Protein AF-B3VKW7-F1 (afdb_monomer)

pLDDT: mean 84.7, std 7.73, range [54.66, 91.56]

Secondary structure (DSSP, 8-state):
--S-S-EEEEEEETTEEEEEEEEETTTTEEEETT--

Radius of gyration: 9.63 Å; Cα contacts (8 Å, |Δi|>4): 60; chains: 1; bounding box: 16×17×25 Å

Organism: NCBI:txid3031383

InterPro domains:
  IP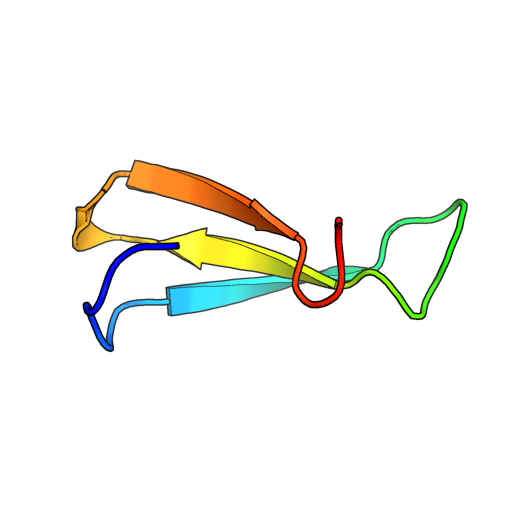R003851 Zinc finger, Dof-type [PF02701] (1-36)
  IPR003851 Zinc finger, Dof-type [PS50884] (1-36)
  IPR045174 Dof zinc finger protein [PTHR31089] (1-3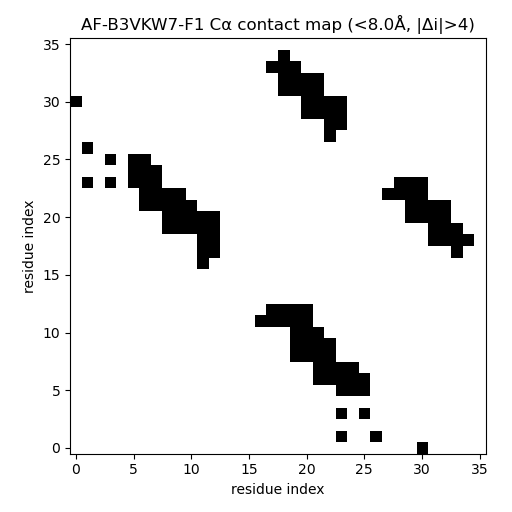6)

Foldseek 3Di:
DDPDPQKDWDAADPVDNQWTWIARPVVRDIDTPPDD

Structure (mmCIF, N/CA/C/O backbone):
data_AF-B3VKW7-F1
#
_entry.id   AF-B3VKW7-F1
#
loop_
_atom_site.group_PDB
_atom_site.id
_atom_site.type_symbol
_atom_site.label_atom_id
_atom_site.label_alt_id
_atom_site.label_comp_id
_atom_site.label_asym_id
_atom_site.label_entity_id
_atom_site.label_seq_id
_atom_site.pdbx_PDB_ins_code
_atom_site.Cartn_x
_atom_site.Cartn_y
_atom_site.Cartn_z
_atom_site.occupancy
_atom_site.B_iso_or_equiv
_atom_site.auth_seq_id
_atom_site.auth_comp_id
_atom_site.auth_asym_id
_atom_site.auth_atom_id
_atom_site.pdbx_PDB_model_num
ATOM 1 N N . ARG A 1 1 ? 5.262 -8.398 3.615 1.00 67.31 1 ARG A N 1
ATOM 2 C CA . ARG A 1 1 ? 3.885 -7.852 3.707 1.00 67.31 1 ARG A CA 1
ATOM 3 C C . ARG A 1 1 ? 3.280 -8.328 5.023 1.00 67.31 1 ARG A C 1
ATOM 5 O O . ARG A 1 1 ? 3.410 -9.504 5.321 1.00 67.31 1 ARG A O 1
ATOM 12 N N . CYS A 1 2 ? 2.741 -7.423 5.836 1.00 77.31 2 CYS A N 1
ATOM 13 C CA . CYS A 1 2 ? 2.053 -7.741 7.094 1.00 77.31 2 CYS A CA 1
ATOM 14 C C . CYS A 1 2 ? 0.595 -8.170 6.788 1.00 77.31 2 CYS A C 1
ATOM 16 O O . CYS A 1 2 ? 0.043 -7.684 5.804 1.00 77.31 2 CYS A O 1
ATOM 18 N N . ASN A 1 3 ? -0.036 -9.033 7.600 1.00 77.62 3 ASN A N 1
ATOM 19 C CA . ASN A 1 3 ? -1.472 -9.387 7.472 1.00 77.62 3 ASN A CA 1
ATOM 20 C C . ASN A 1 3 ? -2.416 -8.330 8.078 1.00 77.62 3 ASN A C 1
ATOM 22 O O . ASN A 1 3 ? -3.625 -8.527 8.125 1.00 77.62 3 ASN A O 1
ATOM 26 N N . SER A 1 4 ? -1.872 -7.220 8.580 1.00 77.62 4 SER A N 1
ATOM 27 C CA . SER A 1 4 ? -2.677 -6.137 9.135 1.00 77.62 4 SER A CA 1
ATOM 28 C C . SER A 1 4 ? -3.427 -5.405 8.023 1.00 77.62 4 SER A C 1
ATOM 30 O O . SER A 1 4 ? -2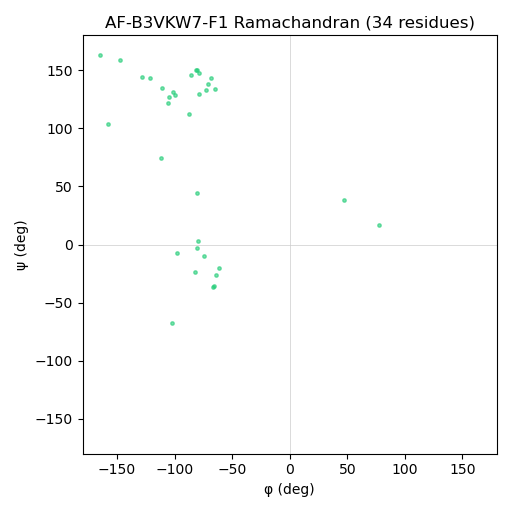.875 -5.106 6.961 1.00 77.62 4 SER A O 1
ATOM 32 N N . THR A 1 5 ? -4.685 -5.080 8.299 1.00 82.12 5 THR A N 1
ATOM 33 C CA . THR A 1 5 ? -5.531 -4.226 7.463 1.00 82.12 5 THR A CA 1
ATOM 34 C C . THR A 1 5 ? -5.151 -2.746 7.566 1.00 82.12 5 THR A C 1
ATOM 36 O O . THR A 1 5 ? -5.598 -1.947 6.747 1.00 82.12 5 THR A O 1
ATOM 39 N N . ASP A 1 6 ? -4.272 -2.365 8.503 1.00 87.44 6 ASP A N 1
ATOM 40 C CA . ASP A 1 6 ? -3.825 -0.987 8.748 1.00 87.44 6 ASP A CA 1
ATOM 41 C C . ASP A 1 6 ? -2.741 -0.526 7.764 1.00 87.44 6 ASP A C 1
ATOM 43 O O . ASP A 1 6 ? -1.730 0.082 8.138 1.00 87.44 6 ASP A O 1
ATOM 47 N N . THR A 1 7 ? -2.931 -0.821 6.481 1.00 89.69 7 THR A N 1
ATOM 48 C CA . THR A 1 7 ? -2.050 -0.341 5.414 1.00 89.69 7 THR A CA 1
ATOM 49 C C . THR A 1 7 ? -2.674 0.861 4.716 1.00 89.69 7 THR A C 1
ATOM 51 O O . THR A 1 7 ? -3.826 0.826 4.296 1.00 89.69 7 THR A O 1
ATOM 54 N N . LYS A 1 8 ? -1.913 1.951 4.593 1.00 91.00 8 LYS A N 1
ATOM 55 C CA . LYS A 1 8 ? -2.323 3.169 3.887 1.00 91.00 8 LYS A CA 1
ATOM 56 C C . LYS A 1 8 ? -1.489 3.323 2.620 1.00 91.00 8 LYS A C 1
ATOM 58 O O . LYS A 1 8 ? -0.270 3.179 2.660 1.00 91.00 8 LYS A O 1
ATOM 63 N N . PHE A 1 9 ? -2.137 3.639 1.504 1.00 89.88 9 PHE A N 1
ATOM 64 C CA . PHE A 1 9 ? -1.438 4.068 0.295 1.00 89.88 9 PHE A CA 1
ATOM 65 C C . PHE A 1 9 ? -0.721 5.408 0.534 1.00 89.88 9 PHE A C 1
ATOM 67 O O . PHE A 1 9 ? -1.310 6.334 1.097 1.00 89.88 9 PHE A O 1
ATOM 74 N N . CYS A 1 10 ? 0.543 5.506 0.117 1.00 90.88 10 CYS A N 1
ATOM 75 C CA . CYS A 1 10 ? 1.337 6.728 0.242 1.00 90.88 10 CYS A CA 1
ATOM 76 C C . CYS A 1 10 ? 1.425 7.472 -1.090 1.00 90.88 10 CYS A C 1
ATOM 78 O O . CYS A 1 10 ? 0.897 8.572 -1.210 1.00 90.88 10 CYS A O 1
ATOM 80 N N . TYR A 1 11 ? 2.118 6.885 -2.064 1.00 90.31 11 TYR A N 1
ATOM 81 C CA . TYR A 1 11 ? 2.366 7.476 -3.378 1.00 90.31 11 TYR A CA 1
ATOM 82 C C . TYR A 1 11 ? 2.846 6.401 -4.360 1.00 90.31 11 TYR A C 1
ATOM 84 O O . TYR A 1 11 ? 3.288 5.318 -3.959 1.00 90.31 11 TYR A O 1
ATOM 92 N N . TYR A 1 12 ? 2.770 6.705 -5.653 1.00 88.31 12 TYR A N 1
ATOM 93 C CA . TYR A 1 12 ? 3.369 5.888 -6.706 1.00 88.31 12 TYR A CA 1
ATOM 94 C C . TYR A 1 12 ? 4.867 6.164 -6.831 1.00 88.31 12 TYR A C 1
ATOM 96 O O . TYR A 1 12 ? 5.329 7.271 -6.558 1.00 88.31 12 TYR A O 1
ATOM 104 N N . ASN A 1 13 ? 5.635 5.162 -7.250 1.00 83.44 13 ASN A N 1
ATOM 105 C CA . ASN A 1 13 ? 7.041 5.355 -7.575 1.00 83.44 13 ASN A CA 1
ATOM 106 C C . ASN A 1 13 ? 7.182 6.132 -8.901 1.00 83.44 13 ASN A C 1
ATOM 108 O O . ASN A 1 13 ? 6.560 5.765 -9.896 1.00 83.44 13 ASN A O 1
ATOM 112 N N . ASN A 1 14 ? 8.040 7.157 -8.934 1.00 83.19 14 ASN A N 1
ATOM 113 C CA . ASN A 1 14 ? 8.304 7.963 -10.135 1.00 83.19 14 ASN A CA 1
ATOM 114 C C . ASN A 1 14 ? 8.950 7.154 -11.270 1.00 83.19 14 ASN A C 1
ATOM 116 O O . ASN A 1 14 ? 8.773 7.485 -12.437 1.00 83.19 14 ASN A O 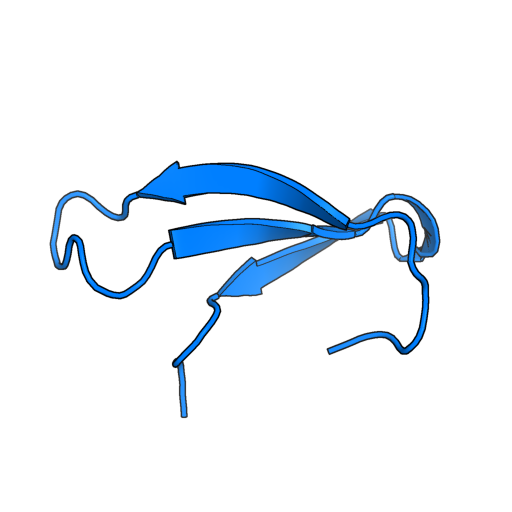1
ATOM 120 N N . TYR A 1 15 ? 9.662 6.074 -10.943 1.00 84.69 15 TYR A N 1
ATOM 121 C CA . TYR A 1 15 ? 10.267 5.190 -11.942 1.00 84.69 15 TYR A CA 1
ATOM 122 C C . TYR A 1 15 ? 9.282 4.159 -12.507 1.00 84.69 15 TYR A C 1
ATOM 124 O O . TYR A 1 15 ? 9.492 3.638 -13.599 1.00 84.69 15 TYR A O 1
ATOM 132 N N . ASN A 1 16 ? 8.218 3.832 -11.767 1.00 82.69 16 ASN A N 1
ATOM 133 C CA . ASN A 1 16 ? 7.232 2.84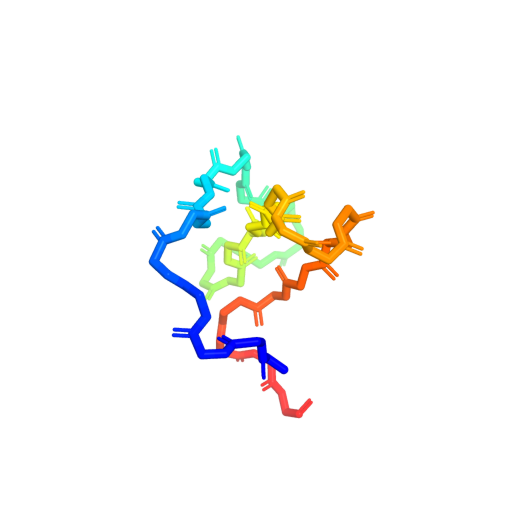5 -12.189 1.00 82.69 16 ASN A CA 1
ATOM 134 C C . ASN A 1 16 ? 5.898 3.049 -11.458 1.00 82.69 16 ASN A C 1
ATOM 136 O O . ASN A 1 16 ? 5.725 2.626 -10.313 1.00 82.69 16 ASN A O 1
ATOM 140 N N . ILE A 1 17 ? 4.918 3.618 -12.160 1.00 82.50 17 ILE A N 1
ATOM 141 C CA . ILE A 1 17 ? 3.567 3.860 -11.631 1.00 82.50 17 ILE A CA 1
ATOM 142 C C . ILE A 1 17 ? 2.834 2.575 -11.221 1.00 82.50 17 ILE A C 1
ATOM 144 O O . ILE A 1 17 ? 1.911 2.623 -10.416 1.00 82.50 17 ILE A O 1
ATOM 148 N N . LYS A 1 18 ? 3.250 1.409 -11.734 1.00 85.75 18 LYS A N 1
ATOM 149 C CA . LYS A 1 18 ? 2.664 0.111 -11.368 1.00 85.75 18 LYS A CA 1
ATOM 150 C C . LYS A 1 18 ? 3.196 -0.431 -10.038 1.00 85.75 18 LYS A C 1
ATOM 152 O O . LYS A 1 18 ? 2.734 -1.474 -9.594 1.00 85.75 18 LYS A O 1
ATOM 157 N N . GLN A 1 19 ? 4.143 0.264 -9.404 1.00 88.44 19 GLN A N 1
ATOM 158 C CA . GLN A 1 19 ? 4.705 -0.077 -8.098 1.00 88.44 19 GLN A CA 1
ATOM 159 C C . GLN A 1 19 ? 4.294 0.962 -7.039 1.00 88.44 19 GLN A C 1
ATOM 161 O O . GLN A 1 19 ? 5.102 1.814 -6.649 1.00 88.44 19 GLN A O 1
ATOM 166 N N . PRO A 1 20 ? 3.032 0.939 -6.569 1.00 90.62 20 PRO A N 1
ATOM 167 C CA . PRO A 1 20 ? 2.584 1.820 -5.501 1.00 90.62 20 PRO A CA 1
ATOM 168 C C . PRO A 1 20 ? 3.250 1.465 -4.172 1.00 90.62 20 PRO A C 1
ATOM 170 O O . PRO A 1 20 ? 3.460 0.291 -3.839 1.00 90.62 20 PRO A O 1
ATOM 173 N N . ARG A 1 21 ? 3.552 2.497 -3.382 1.00 90.31 21 ARG A N 1
ATOM 174 C CA . ARG A 1 21 ? 4.150 2.350 -2.058 1.00 90.31 21 ARG A CA 1
ATOM 175 C C . ARG A 1 21 ? 3.093 2.517 -0.976 1.00 90.31 21 ARG A C 1
ATOM 177 O O . ARG A 1 21 ? 2.321 3.477 -0.974 1.00 90.31 21 ARG A O 1
ATOM 184 N N . HIS A 1 22 ? 3.082 1.576 -0.042 1.00 90.25 22 HIS A N 1
ATOM 185 C CA . HIS A 1 22 ? 2.131 1.501 1.059 1.00 90.25 22 HIS A CA 1
ATOM 186 C C . HIS A 1 22 ? 2.870 1.540 2.394 1.00 90.25 22 HIS A C 1
ATOM 188 O O . HIS A 1 22 ? 3.939 0.948 2.546 1.00 90.25 22 HIS A O 1
ATOM 194 N N . PHE A 1 23 ? 2.280 2.203 3.381 1.00 91.38 23 PHE A N 1
ATOM 195 C CA . PHE A 1 23 ? 2.759 2.224 4.757 1.00 91.38 23 PHE A CA 1
ATOM 196 C C . PHE A 1 23 ? 1.862 1.351 5.635 1.00 91.38 23 PHE A C 1
ATOM 198 O O . PHE A 1 23 ? 0.657 1.580 5.708 1.00 91.38 23 PHE A O 1
ATOM 205 N N . CYS A 1 24 ? 2.439 0.347 6.296 1.00 91.56 24 CYS A N 1
ATOM 206 C CA . CYS A 1 24 ? 1.759 -0.486 7.292 1.00 91.56 24 CYS A CA 1
ATOM 207 C C . CYS A 1 24 ? 1.899 0.196 8.659 1.00 91.56 24 CYS A C 1
ATOM 209 O O . CYS A 1 24 ? 3.013 0.261 9.179 1.00 91.56 24 CYS A O 1
ATOM 211 N N . LYS A 1 25 ? 0.803 0.701 9.246 1.00 88.75 25 LYS A N 1
ATOM 212 C CA . LYS A 1 25 ? 0.830 1.363 10.565 1.00 88.75 25 LYS A CA 1
ATOM 213 C C . LYS A 1 25 ? 1.186 0.387 11.682 1.00 88.75 25 LYS A C 1
ATOM 215 O O . LYS A 1 25 ? 1.929 0.758 12.582 1.00 88.75 25 LYS A O 1
ATOM 220 N N . SER A 1 26 ? 0.715 -0.856 11.594 1.00 89.62 26 SER A N 1
ATOM 221 C CA . SER A 1 26 ? 0.989 -1.881 12.606 1.00 89.62 26 SER A CA 1
ATOM 222 C C . SER A 1 26 ? 2.469 -2.269 12.662 1.00 89.62 26 SER A C 1
ATOM 224 O O . SER A 1 26 ? 3.003 -2.532 13.731 1.00 89.62 26 SER A O 1
ATOM 226 N N . CYS A 1 27 ? 3.147 -2.296 11.511 1.00 89.62 27 CYS A N 1
ATOM 227 C CA . CYS A 1 27 ? 4.570 -2.626 11.424 1.00 89.62 27 CYS A CA 1
ATOM 228 C C . CYS A 1 27 ? 5.471 -1.394 11.357 1.00 89.62 27 CYS A C 1
ATOM 230 O O . CYS A 1 27 ? 6.687 -1.555 11.328 1.00 89.62 27 CYS A O 1
ATOM 232 N N . GLN A 1 28 ? 4.883 -0.200 11.242 1.00 89.06 28 GLN A N 1
ATOM 233 C CA . GLN A 1 28 ? 5.566 1.067 10.970 1.00 89.06 28 GLN A CA 1
ATOM 234 C C . GLN A 1 28 ? 6.580 0.965 9.816 1.00 89.06 28 GLN A C 1
ATOM 236 O O . GLN A 1 28 ? 7.668 1.536 9.851 1.00 89.06 28 GLN A O 1
ATOM 241 N N . ARG A 1 29 ? 6.234 0.196 8.776 1.00 89.38 29 ARG A N 1
ATOM 242 C CA . ARG A 1 29 ? 7.127 -0.135 7.656 1.00 89.38 2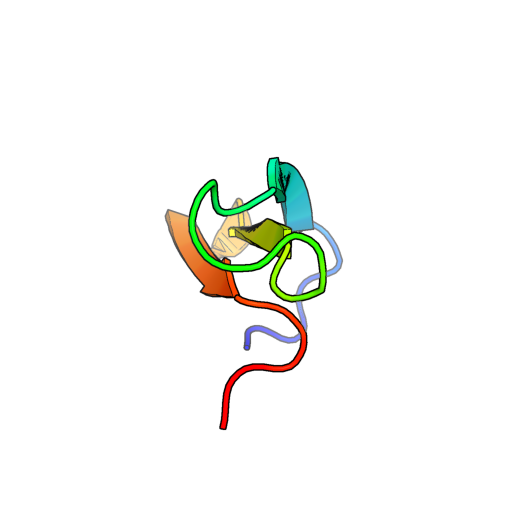9 ARG A CA 1
ATOM 243 C C . ARG A 1 29 ? 6.469 0.154 6.319 1.00 89.38 29 ARG A C 1
ATOM 245 O O . ARG A 1 29 ? 5.276 -0.087 6.126 1.00 89.38 29 ARG A O 1
ATOM 252 N N . TYR A 1 30 ? 7.288 0.611 5.380 1.00 87.69 30 TYR A N 1
ATOM 253 C CA . TYR A 1 30 ? 6.902 0.775 3.985 1.00 87.69 30 TYR A CA 1
ATOM 254 C C . TYR A 1 30 ? 7.088 -0.529 3.217 1.00 87.69 30 TYR A C 1
ATOM 256 O O . TYR A 1 30 ? 8.026 -1.283 3.472 1.00 87.69 30 TYR A O 1
ATOM 264 N N . TRP A 1 31 ? 6.218 -0.774 2.247 1.00 87.12 31 TRP A N 1
ATOM 265 C CA . TRP A 1 31 ? 6.339 -1.881 1.306 1.00 87.12 31 TRP A CA 1
ATOM 266 C C . TRP A 1 31 ? 5.758 -1.484 -0.054 1.00 87.12 31 TRP A C 1
ATOM 268 O O . TRP A 1 31 ? 4.966 -0.545 -0.151 1.00 87.12 31 TRP A O 1
ATOM 278 N N . THR A 1 32 ? 6.173 -2.182 -1.105 1.00 88.12 32 THR A N 1
ATOM 279 C CA . THR A 1 32 ? 5.723 -1.932 -2.480 1.00 88.12 32 THR A CA 1
ATOM 280 C C . THR A 1 32 ? 4.731 -3.014 -2.879 1.00 88.12 32 THR A C 1
ATOM 282 O O . THR A 1 32 ? 5.043 -4.200 -2.751 1.00 88.12 32 THR A O 1
ATOM 285 N N . ALA A 1 33 ? 3.539 -2.639 -3.346 1.00 81.88 33 ALA A N 1
ATOM 286 C CA . ALA A 1 33 ? 2.613 -3.634 -3.880 1.00 81.88 33 ALA A CA 1
ATOM 287 C C . ALA A 1 33 ? 3.036 -4.017 -5.300 1.00 81.88 33 ALA A C 1
ATOM 289 O O . ALA A 1 33 ? 3.302 -3.147 -6.124 1.00 81.88 33 ALA A O 1
ATOM 290 N N . GLY A 1 34 ? 3.140 -5.322 -5.563 1.00 78.69 34 GLY A N 1
ATOM 291 C CA . GLY A 1 34 ? 3.626 -5.836 -6.847 1.00 78.69 34 GLY A CA 1
ATOM 292 C C . GLY A 1 34 ? 5.149 -5.783 -7.028 1.00 78.69 34 GLY A C 1
ATOM 293 O O . GLY A 1 34 ? 5.618 -5.874 -8.159 1.00 78.69 34 GLY A O 1
ATOM 294 N N . GLY A 1 35 ? 5.924 -5.6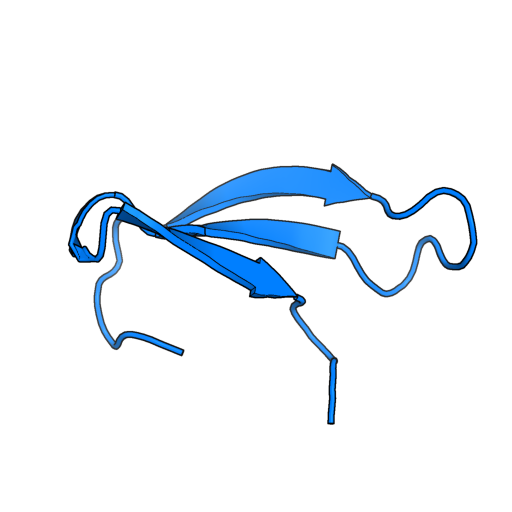17 -5.949 1.00 70.25 35 GLY A N 1
ATOM 295 C CA . GLY A 1 35 ? 7.358 -5.935 -5.954 1.00 70.25 35 GLY A CA 1
ATOM 296 C C . GLY A 1 35 ? 7.582 -7.446 -5.819 1.00 70.25 35 GLY A C 1
ATOM 297 O O . GLY A 1 35 ? 6.764 -8.110 -5.180 1.00 70.25 35 GLY A O 1
ATOM 298 N N . ALA A 1 36 ? 8.645 -7.965 -6.442 1.00 54.66 36 ALA A N 1
ATOM 299 C CA . ALA A 1 36 ? 9.124 -9.336 -6.245 1.00 54.66 36 ALA A CA 1
ATOM 300 C C . ALA A 1 36 ? 9.633 -9.553 -4.810 1.00 54.66 36 ALA A C 1
ATOM 302 O O . ALA A 1 36 ? 10.164 -8.577 -4.227 1.00 54.66 36 ALA A O 1
#

Nearest PDB structures (foldseek):
  7ae5-assembly1_a  TM=6.960E-01  e=1.604E-01  Sedimentibacter hydroxybenzoicus
  7ae7-assembly1_e  TM=6.933E-01  e=1.604E-01  Sedimentibacter hydroxybenzoicus
  7ae5-assembly1_f  TM=6.986E-01  e=1.604E-01  Sedimentibacter hydroxybenzoicus
  7ae4-assembly1_b  TM=7.006E-01  e=4.154E-01  Sedimentibacter hydroxybenzoicus
  1zbt-assembly1_A  TM=5.670E-01  e=2.161E+00  Streptococcus mutan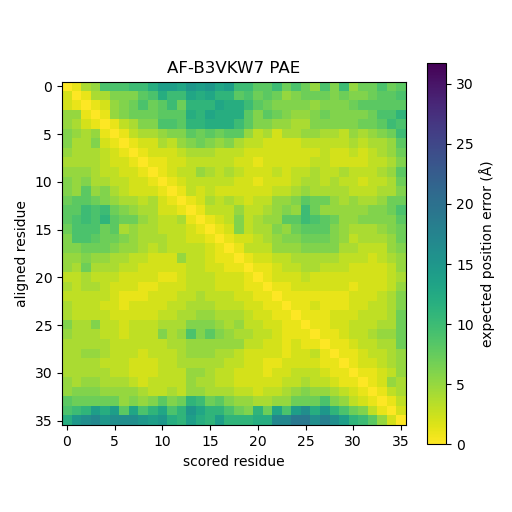s

Solvent-accessible surface area (backbone atoms only — not comparable to full-atom values): 2345 Å² total; per-residue (Å²): 136,76,92,65,84,55,56,42,82,74,51,62,36,94,91,39,72,80,39,35,33,31,38,28,65,88,73,73,41,77,48,54,52,85,63,135

Mean predicted aligned error: 4.49 Å

Sequence (36 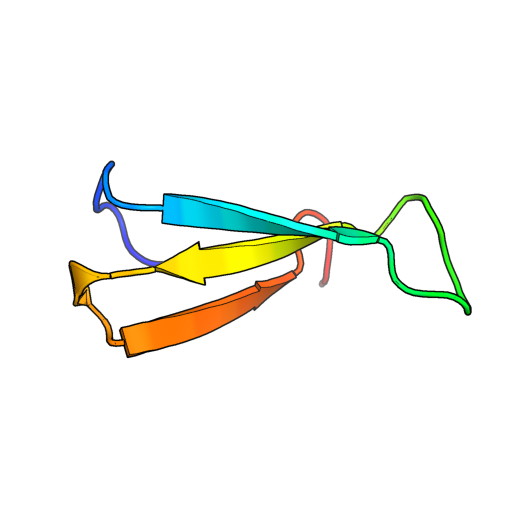aa):
RCNSTDTKFCYYNNYNIKQPRHFCKSCQRYWTAGGA